Protein AF-A0A1Y1KLX9-F1 (afdb_monomer_lite)

pLDDT: mean 88.13, std 12.29, range [44.97, 98.19]

InterPro domains:
  IPR016039 Thiolase-like [G3DSA:3.40.47.10] (1-57)
  IPR016039 Thiolase-like [SSF53901] (1-53)

Sequence (118 aa):
LISKGHPLGATGIAQCAELVWHLRGWANNRAAPNTKYCLQHNLGLGGAVVVTVYRRADGKAAPELDNATVGKSNGLGYNPAVEAKGFTKDQAAAVRSKTASSDWALSDTQEKVLQAQL

Secondary structure (DSSP, 8-state):
-GGG---TTHHHHHHHHHHHHHHHT--GGGPPTT--EEEEEEEETTTEEEEEEEE-TT-PPPPP--HHHHHHHHSSSS-TTT---PPPHHHHHHTS-SS---HHHHTTHHHHHHHTT-

Radius of gyration: 17.79 Å; chains: 1; bounding box: 35×37×44 Å

Organism: Photinus pyralis (NCBI:txid7054)

Structure (mmCIF, N/CA/C/O backbone):
data_AF-A0A1Y1KLX9-F1
#
_entry.id   AF-A0A1Y1KLX9-F1
#
loop_
_atom_site.group_PDB
_atom_site.id
_atom_site.type_symbol
_atom_site.label_atom_id
_atom_site.label_alt_id
_atom_site.label_comp_id
_atom_site.label_asym_id
_atom_site.label_entity_id
_atom_site.label_seq_id
_atom_site.pdbx_PDB_ins_code
_atom_site.Cartn_x
_atom_site.Cartn_y
_atom_site.Cartn_z
_atom_site.occupancy
_atom_site.B_iso_or_equiv
_atom_site.auth_seq_id
_atom_site.auth_comp_id
_atom_site.auth_asym_id
_atom_site.auth_atom_id
_atom_site.pdbx_PDB_model_num
ATOM 1 N N . LEU A 1 1 ? 8.394 -0.496 11.809 1.00 48.84 1 LEU A N 1
ATOM 2 C CA . LEU A 1 1 ? 9.637 0.030 11.191 1.00 48.84 1 LEU A CA 1
ATOM 3 C C . LEU A 1 1 ? 10.829 -0.904 11.354 1.00 48.84 1 LEU A C 1
ATOM 5 O O . LEU A 1 1 ? 11.452 -1.206 10.351 1.00 48.84 1 LEU A O 1
ATOM 9 N N . ILE A 1 2 ? 11.127 -1.380 12.569 1.00 44.97 2 ILE A N 1
ATOM 10 C CA . ILE A 1 2 ? 12.369 -2.119 12.885 1.00 44.97 2 ILE A CA 1
ATOM 11 C C . ILE A 1 2 ? 12.614 -3.332 11.962 1.00 44.97 2 ILE A C 1
ATOM 13 O O . ILE A 1 2 ? 13.745 -3.581 11.570 1.00 44.97 2 ILE A O 1
ATOM 17 N N . SER A 1 3 ? 11.560 -4.021 11.514 1.00 45.22 3 SER A N 1
ATOM 18 C CA . SER A 1 3 ? 11.676 -5.198 10.637 1.00 45.22 3 SER A CA 1
ATOM 19 C C . SER A 1 3 ? 11.902 -4.900 9.138 1.00 45.22 3 SER A C 1
ATOM 21 O O . SER A 1 3 ? 12.115 -5.846 8.388 1.00 45.22 3 SER A O 1
ATOM 23 N N . LYS A 1 4 ? 11.815 -3.643 8.665 1.00 57.94 4 LYS A N 1
ATOM 24 C CA . LYS A 1 4 ? 11.867 -3.299 7.219 1.00 57.94 4 LYS A CA 1
ATOM 25 C C . LYS A 1 4 ? 13.169 -2.601 6.779 1.00 57.94 4 LYS A C 1
ATOM 27 O O . LYS A 1 4 ? 13.311 -2.280 5.604 1.00 57.94 4 LYS A O 1
ATOM 32 N N . GLY A 1 5 ? 14.105 -2.363 7.702 1.00 55.47 5 GLY A N 1
ATOM 33 C CA . GLY A 1 5 ? 15.306 -1.553 7.457 1.00 55.47 5 GLY A CA 1
ATOM 34 C C . GLY A 1 5 ? 15.035 -0.041 7.468 1.00 55.47 5 GLY A C 1
ATOM 35 O O . GLY A 1 5 ? 13.928 0.397 7.787 1.00 55.47 5 GLY A O 1
ATOM 36 N N . HIS A 1 6 ? 16.058 0.759 7.141 1.00 60.81 6 HIS A N 1
ATOM 37 C CA . HIS A 1 6 ? 15.995 2.231 7.133 1.00 60.81 6 HIS A CA 1
ATOM 38 C C . HIS A 1 6 ? 16.413 2.853 5.778 1.00 60.81 6 HIS A C 1
ATOM 40 O O . HIS A 1 6 ? 17.344 3.658 5.724 1.00 60.81 6 HIS A O 1
ATOM 46 N N . PRO A 1 7 ? 15.758 2.511 4.652 1.00 61.53 7 PRO A N 1
ATOM 47 C CA . PRO A 1 7 ? 15.942 3.259 3.412 1.00 61.53 7 PRO A CA 1
ATOM 48 C C . PRO A 1 7 ? 15.374 4.676 3.596 1.00 61.53 7 PRO A C 1
ATOM 50 O O . PRO A 1 7 ? 14.158 4.855 3.663 1.00 61.53 7 PRO A O 1
ATOM 53 N N . LEU A 1 8 ? 16.253 5.681 3.697 1.00 65.69 8 LEU A N 1
ATOM 54 C CA . LEU A 1 8 ? 15.938 7.056 4.130 1.00 65.69 8 LEU A CA 1
ATOM 55 C C . LEU A 1 8 ? 14.712 7.689 3.439 1.00 65.69 8 LEU A C 1
ATOM 57 O O . LEU A 1 8 ? 13.984 8.438 4.080 1.00 65.69 8 LEU A O 1
ATOM 61 N N . GLY A 1 9 ? 14.439 7.358 2.172 1.00 71.81 9 GLY A N 1
ATOM 62 C CA . GLY A 1 9 ? 13.266 7.862 1.442 1.00 71.81 9 GLY A CA 1
ATOM 63 C C . GLY A 1 9 ? 12.013 6.973 1.487 1.00 71.81 9 GLY A C 1
ATOM 64 O O . GLY A 1 9 ? 10.896 7.482 1.446 1.00 71.81 9 GLY A O 1
ATOM 65 N N . ALA A 1 10 ? 12.151 5.646 1.578 1.00 84.50 10 ALA A N 1
ATOM 66 C CA . ALA A 1 10 ? 11.016 4.730 1.391 1.00 84.50 10 ALA A CA 1
ATOM 67 C C . ALA A 1 10 ? 10.203 4.482 2.676 1.00 84.50 10 ALA A C 1
ATOM 69 O O . ALA A 1 10 ? 9.070 4.000 2.616 1.00 84.50 10 ALA A O 1
ATOM 70 N N . THR A 1 11 ? 10.748 4.843 3.841 1.00 87.56 11 THR A N 1
ATOM 71 C CA . THR A 1 11 ? 10.112 4.624 5.148 1.00 87.56 11 THR A CA 1
ATOM 72 C C . THR A 1 11 ? 8.741 5.294 5.271 1.00 87.56 11 THR A C 1
ATOM 74 O O . THR A 1 11 ? 7.797 4.656 5.738 1.00 87.56 11 THR A O 1
ATOM 77 N N . GLY A 1 12 ? 8.601 6.549 4.831 1.00 90.19 12 GLY A N 1
ATOM 78 C CA . GLY A 1 12 ? 7.326 7.273 4.914 1.00 90.19 12 GLY A CA 1
ATOM 79 C C . GLY A 1 12 ? 6.234 6.633 4.053 1.00 90.19 12 GLY A C 1
ATOM 80 O O . GLY A 1 12 ? 5.100 6.473 4.497 1.00 90.19 12 GLY A O 1
A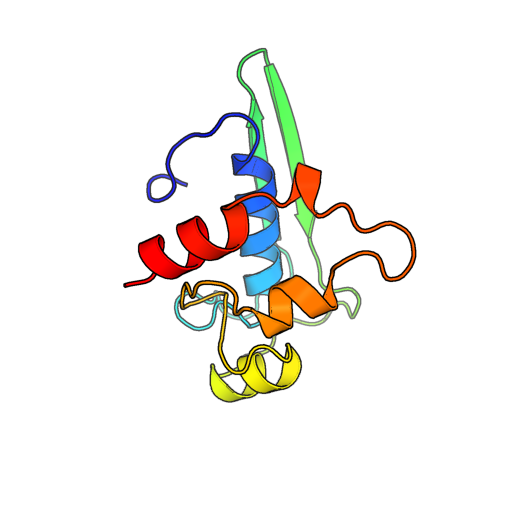TOM 81 N N . ILE A 1 13 ? 6.590 6.166 2.853 1.00 92.50 13 ILE A N 1
ATOM 82 C CA . ILE A 1 13 ? 5.657 5.466 1.957 1.00 92.50 13 ILE A CA 1
ATOM 83 C C . ILE A 1 13 ? 5.254 4.114 2.550 1.00 92.50 13 ILE A C 1
ATOM 85 O O . ILE A 1 13 ? 4.080 3.750 2.503 1.00 92.50 13 ILE A O 1
ATOM 89 N N . ALA A 1 14 ? 6.195 3.389 3.161 1.00 92.00 14 ALA A N 1
ATOM 90 C CA . ALA A 1 14 ? 5.893 2.132 3.836 1.00 92.00 14 ALA A CA 1
ATOM 91 C C . ALA A 1 14 ? 4.914 2.326 5.008 1.00 92.00 14 ALA A C 1
ATOM 93 O O . ALA A 1 14 ? 3.995 1.525 5.166 1.00 92.00 14 ALA A O 1
ATOM 94 N N . GLN A 1 15 ? 5.075 3.392 5.803 1.00 93.75 15 GLN A N 1
ATOM 95 C CA . GLN A 1 15 ? 4.123 3.746 6.863 1.00 93.75 15 GLN A CA 1
ATOM 96 C C . GLN A 1 15 ? 2.747 4.088 6.285 1.00 93.75 15 GLN A C 1
ATOM 98 O O . GLN A 1 15 ? 1.744 3.548 6.746 1.00 93.75 15 GLN A O 1
ATOM 103 N N . CYS A 1 16 ? 2.698 4.933 5.255 1.00 95.88 16 CYS A N 1
ATOM 104 C CA . CYS A 1 16 ? 1.456 5.305 4.584 1.00 95.88 16 CYS A CA 1
ATOM 105 C C . CYS A 1 16 ? 0.701 4.068 4.064 1.00 95.88 16 CYS A C 1
ATOM 107 O O . CYS A 1 16 ? -0.477 3.890 4.373 1.00 95.88 16 CYS A O 1
ATOM 109 N N . ALA A 1 17 ? 1.384 3.168 3.346 1.00 95.88 17 ALA A N 1
ATOM 110 C CA . ALA A 1 17 ? 0.795 1.932 2.830 1.00 95.88 17 ALA A CA 1
ATOM 111 C C . ALA A 1 17 ? 0.233 1.043 3.951 1.00 95.88 17 ALA A C 1
ATOM 113 O O . ALA A 1 17 ? -0.893 0.556 3.849 1.00 95.88 17 ALA A O 1
ATOM 114 N N . GLU A 1 18 ? 0.985 0.887 5.041 1.00 95.31 18 GLU A N 1
ATOM 115 C CA . GLU A 1 18 ? 0.581 0.087 6.197 1.00 95.31 18 GLU A CA 1
ATOM 116 C C . GLU A 1 18 ? -0.695 0.632 6.858 1.00 95.31 18 GLU A C 1
ATOM 118 O O . GLU A 1 18 ? -1.665 -0.101 7.054 1.00 95.31 18 GLU A O 1
ATOM 123 N N . LEU A 1 19 ? -0.744 1.936 7.141 1.00 97.06 19 LEU A N 1
ATOM 124 C CA . LEU A 1 19 ? -1.917 2.568 7.752 1.00 97.06 19 LEU A CA 1
ATOM 125 C C . LEU A 1 19 ? -3.143 2.515 6.830 1.00 97.06 19 LEU A C 1
ATOM 127 O O . LEU A 1 19 ? -4.271 2.320 7.290 1.00 97.06 19 LEU A O 1
ATOM 131 N N . VAL A 1 20 ? -2.936 2.633 5.518 1.00 97.00 20 VAL A N 1
ATOM 132 C CA . VAL A 1 20 ? -4.007 2.453 4.532 1.00 97.00 20 VAL A CA 1
ATOM 133 C C . VAL A 1 20 ? -4.511 1.007 4.526 1.00 97.00 20 VAL A C 1
ATOM 135 O O . VAL A 1 20 ? -5.723 0.803 4.457 1.00 97.00 20 VAL A O 1
ATOM 138 N N . TRP A 1 21 ? -3.645 -0.003 4.653 1.00 97.25 21 TRP A N 1
ATOM 139 C CA . TRP A 1 21 ? -4.088 -1.395 4.795 1.00 97.25 21 TRP A CA 1
ATOM 140 C C . TRP A 1 21 ? -4.902 -1.628 6.064 1.00 97.25 21 TRP A C 1
ATOM 142 O O . TRP A 1 21 ? -5.918 -2.320 5.993 1.00 97.25 21 TRP A O 1
ATOM 152 N N . HIS A 1 22 ? -4.531 -1.010 7.188 1.00 97.38 22 HIS A N 1
ATOM 153 C CA . HIS A 1 22 ? -5.357 -1.021 8.397 1.00 97.38 22 HIS A CA 1
ATOM 154 C C . HIS A 1 22 ? -6.747 -0.424 8.140 1.00 97.38 22 HIS A C 1
ATOM 156 O O . HIS A 1 22 ? -7.751 -1.090 8.375 1.00 97.38 22 HIS A O 1
ATOM 162 N N . LEU A 1 23 ? -6.831 0.788 7.582 1.00 97.88 23 LEU A N 1
ATOM 163 C CA . LEU A 1 23 ? -8.112 1.461 7.315 1.00 97.88 23 LEU A CA 1
ATOM 164 C C . LEU A 1 23 ? -8.977 0.743 6.267 1.00 97.88 23 LEU A C 1
ATOM 166 O O . LEU A 1 23 ? -10.204 0.875 6.264 1.00 97.88 23 LEU A O 1
ATOM 170 N N . ARG A 1 24 ? -8.364 -0.020 5.360 1.00 96.69 24 ARG A N 1
ATOM 171 C CA . ARG A 1 24 ? -9.079 -0.843 4.375 1.00 96.69 24 ARG A CA 1
ATOM 172 C C . ARG A 1 24 ? -9.542 -2.190 4.931 1.00 96.69 24 ARG A C 1
ATOM 174 O O . ARG A 1 24 ? -10.320 -2.846 4.247 1.00 96.69 24 ARG A O 1
ATOM 181 N N . GLY A 1 25 ? -9.088 -2.596 6.119 1.00 96.69 25 GLY A N 1
ATOM 182 C CA . GLY A 1 25 ? -9.346 -3.929 6.673 1.00 96.69 25 GLY A CA 1
ATOM 183 C C . GLY A 1 25 ? -8.436 -5.028 6.117 1.00 96.69 25 GLY A C 1
ATOM 184 O O . GLY A 1 25 ? -8.701 -6.207 6.309 1.00 96.69 25 GLY A O 1
ATOM 185 N N . TRP A 1 26 ? -7.379 -4.665 5.385 1.00 97.50 26 TRP A N 1
ATOM 186 C CA . TRP A 1 26 ? -6.498 -5.620 4.704 1.00 97.50 26 TRP A CA 1
ATOM 187 C C . TRP A 1 26 ? -5.432 -6.192 5.641 1.00 97.50 26 TRP A C 1
ATOM 189 O O . TRP A 1 26 ? -5.019 -7.335 5.472 1.00 97.50 26 TRP A O 1
ATOM 199 N N . ALA A 1 27 ? -5.012 -5.431 6.654 1.00 96.88 27 ALA A N 1
ATOM 200 C CA . ALA A 1 27 ? -4.037 -5.856 7.662 1.00 96.88 27 ALA A CA 1
ATOM 201 C C . ALA A 1 27 ? -4.657 -6.794 8.725 1.00 96.88 27 ALA A C 1
ATOM 203 O O . ALA A 1 27 ? -4.480 -6.591 9.923 1.00 96.88 27 ALA A O 1
ATOM 204 N N . ASN A 1 28 ? -5.425 -7.799 8.297 1.00 94.75 28 ASN A N 1
ATOM 205 C CA . ASN A 1 28 ? -6.290 -8.608 9.163 1.00 94.75 28 ASN A CA 1
ATOM 206 C C . ASN A 1 28 ? -5.550 -9.396 10.259 1.00 94.75 28 ASN A C 1
ATOM 208 O O . ASN A 1 28 ? -6.078 -9.547 11.353 1.00 94.75 28 ASN A O 1
ATOM 212 N N . ASN A 1 29 ? -4.304 -9.811 10.026 1.00 95.38 29 ASN A N 1
ATOM 213 C CA . ASN A 1 29 ? -3.481 -10.519 11.012 1.00 95.38 29 ASN A CA 1
ATOM 214 C C . ASN A 1 29 ? -2.894 -9.619 12.115 1.00 95.38 29 ASN A C 1
ATOM 216 O O . ASN A 1 29 ? -2.236 -10.112 13.027 1.00 95.38 29 ASN A O 1
ATOM 220 N N . ARG A 1 30 ? -3.083 -8.303 12.015 1.00 95.19 30 ARG A N 1
ATOM 221 C CA . ARG A 1 30 ? -2.568 -7.307 12.964 1.00 95.19 30 ARG A CA 1
ATOM 222 C C . ARG A 1 30 ? -3.531 -6.141 13.162 1.00 95.19 30 ARG A C 1
ATOM 224 O O . ARG A 1 30 ? -3.121 -5.070 13.596 1.00 95.19 30 ARG A O 1
ATOM 231 N N . ALA A 1 31 ? -4.801 -6.328 12.805 1.00 91.88 31 ALA A N 1
ATOM 232 C CA . ALA A 1 31 ? -5.810 -5.284 12.848 1.00 91.88 31 ALA A CA 1
ATOM 233 C C . ALA A 1 31 ? -6.026 -4.786 14.284 1.00 91.88 31 ALA A C 1
ATOM 235 O O . ALA A 1 31 ? -6.014 -5.563 15.236 1.00 91.88 31 ALA A O 1
ATOM 236 N N . ALA A 1 32 ? -6.259 -3.482 14.429 1.00 92.31 32 ALA A N 1
ATOM 237 C CA . ALA A 1 32 ? -6.691 -2.894 15.689 1.00 92.31 32 ALA A CA 1
ATOM 238 C C . ALA A 1 32 ? -8.227 -2.737 15.673 1.00 92.31 32 ALA A C 1
ATOM 240 O O . ALA A 1 32 ? -8.763 -2.191 14.695 1.00 92.31 32 ALA A O 1
ATOM 241 N N . PRO A 1 33 ? -8.950 -3.186 16.717 1.00 92.31 33 PRO A N 1
ATOM 242 C CA . PRO A 1 33 ? -10.408 -3.102 16.760 1.00 92.31 33 PRO A CA 1
ATOM 243 C C . PRO A 1 33 ? -10.917 -1.669 16.588 1.00 92.31 33 PRO A C 1
ATOM 245 O O . PRO A 1 33 ? -10.337 -0.727 17.126 1.00 92.31 33 PRO A O 1
ATOM 248 N N . ASN A 1 34 ? -12.029 -1.501 15.867 1.00 93.81 34 ASN A N 1
ATOM 249 C CA . ASN A 1 34 ? -12.721 -0.215 15.704 1.00 93.81 34 ASN A CA 1
ATOM 250 C C . ASN A 1 34 ? -11.848 0.937 15.156 1.00 93.81 34 ASN A C 1
ATOM 252 O O . ASN A 1 34 ? -12.124 2.111 15.416 1.00 93.81 34 ASN A O 1
ATOM 256 N N . THR A 1 35 ? -10.808 0.627 14.373 1.00 96.56 35 THR A N 1
ATOM 257 C CA . THR A 1 35 ? -9.906 1.639 13.799 1.00 96.56 35 THR A CA 1
ATOM 258 C C . THR A 1 35 ? -10.669 2.596 12.878 1.00 96.56 35 THR A C 1
ATOM 260 O O . THR A 1 35 ? -11.166 2.191 11.832 1.00 96.56 35 THR A O 1
ATOM 263 N N . LYS A 1 36 ? -10.744 3.883 13.237 1.00 97.44 36 LYS A N 1
ATOM 264 C CA . LYS A 1 36 ? -11.323 4.954 12.392 1.00 97.44 36 LYS A CA 1
ATOM 265 C C . LYS A 1 36 ? -10.280 5.928 11.851 1.00 97.44 36 LYS A C 1
ATOM 267 O O . LYS A 1 36 ? -10.454 6.489 10.770 1.00 97.44 36 LYS A O 1
ATOM 272 N N . TYR A 1 37 ? -9.209 6.112 12.613 1.00 97.88 37 TYR A N 1
ATOM 273 C CA . TYR A 1 37 ? -8.146 7.061 12.334 1.00 97.88 37 TYR A CA 1
ATOM 274 C C . TYR A 1 37 ? -6.796 6.384 12.519 1.00 97.88 37 TYR A C 1
ATOM 276 O O . TYR A 1 37 ? -6.630 5.556 13.414 1.00 97.88 37 TYR A O 1
ATOM 284 N N . CYS A 1 38 ? -5.832 6.770 11.695 1.00 97.69 38 CYS A N 1
ATOM 285 C CA . CYS A 1 38 ? -4.446 6.347 11.821 1.00 97.69 38 CYS A CA 1
ATOM 286 C C . CYS A 1 38 ? -3.536 7.570 11.814 1.00 97.69 38 CYS A C 1
ATOM 288 O O . CYS A 1 38 ? -3.791 8.512 11.068 1.00 97.69 38 CYS A O 1
ATOM 290 N N . LEU A 1 39 ? -2.465 7.541 12.604 1.00 97.81 39 LEU A N 1
ATOM 291 C CA . LEU A 1 39 ? -1.473 8.609 12.657 1.00 97.81 39 LEU A CA 1
ATOM 292 C C . LEU A 1 39 ? -0.119 8.072 12.202 1.00 97.81 39 LEU A C 1
ATOM 294 O O . LEU A 1 39 ? 0.404 7.110 12.762 1.00 97.81 39 LEU A O 1
ATOM 298 N N . GLN A 1 40 ? 0.452 8.718 11.192 1.00 96.62 40 GLN A N 1
ATOM 299 C CA . GLN A 1 40 ? 1.844 8.556 10.807 1.00 96.62 40 GLN A CA 1
ATOM 300 C C . GLN A 1 40 ? 2.671 9.653 11.463 1.00 96.62 40 GLN A C 1
ATOM 302 O O . GLN A 1 40 ? 2.316 10.827 11.392 1.00 96.62 40 GLN A O 1
ATOM 307 N N . HIS A 1 41 ? 3.815 9.261 12.014 1.00 94.94 41 HIS A N 1
ATOM 308 C CA . HIS A 1 41 ? 4.891 10.160 12.399 1.00 94.94 41 HIS A CA 1
ATOM 309 C C . HIS A 1 41 ? 6.159 9.700 11.674 1.00 94.94 41 HIS A C 1
ATOM 311 O O . HIS A 1 41 ? 6.638 8.582 11.890 1.00 94.94 41 HIS A O 1
ATOM 317 N N . ASN A 1 42 ? 6.642 10.530 10.752 1.00 91.31 42 ASN A N 1
ATOM 318 C CA . ASN A 1 42 ? 7.811 10.251 9.932 1.00 91.31 42 ASN A CA 1
ATOM 319 C C . ASN A 1 42 ? 8.850 11.358 10.129 1.00 91.31 42 ASN A C 1
ATOM 321 O O . ASN A 1 42 ? 8.562 12.527 9.884 1.00 91.31 42 ASN A O 1
ATOM 325 N N . LEU A 1 43 ? 10.041 10.979 10.588 1.00 88.75 43 LEU A N 1
ATOM 326 C CA . LEU A 1 43 ? 11.149 11.889 10.862 1.00 88.75 43 LEU A CA 1
ATOM 327 C C . LEU A 1 43 ? 12.283 11.623 9.869 1.00 88.75 43 LEU A C 1
ATOM 329 O O . LEU A 1 43 ? 12.737 10.486 9.743 1.00 88.75 43 LEU A O 1
ATOM 333 N N . GLY A 1 44 ? 12.753 12.676 9.207 1.00 85.94 44 GLY A N 1
ATOM 334 C CA . GLY A 1 44 ? 13.960 12.677 8.392 1.00 85.94 44 GLY A CA 1
ATOM 335 C C . GLY A 1 44 ? 15.151 13.267 9.148 1.00 85.94 44 GLY A C 1
ATOM 336 O O . GLY A 1 44 ? 15.025 14.257 9.876 1.00 85.94 44 GLY A O 1
ATOM 337 N N . LEU A 1 45 ? 16.332 12.679 8.949 1.00 81.19 45 LEU A N 1
ATOM 338 C CA . LEU A 1 45 ? 17.590 13.275 9.403 1.00 81.19 45 LEU A CA 1
ATOM 339 C C . LEU A 1 45 ? 17.778 14.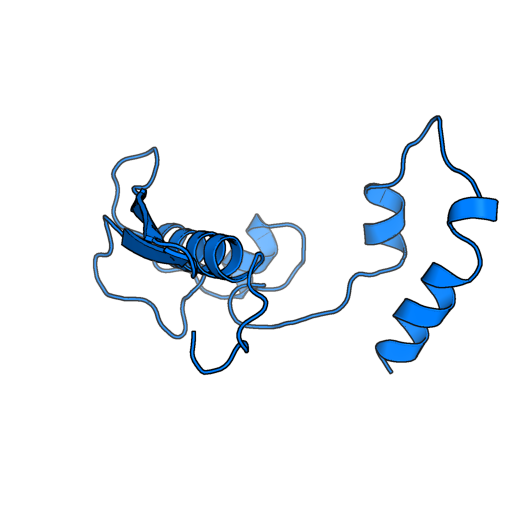640 8.718 1.00 81.19 45 LEU A C 1
ATOM 341 O O . LEU A 1 45 ? 17.513 14.774 7.527 1.00 81.19 45 LEU A O 1
ATOM 345 N N . GLY A 1 46 ? 18.199 15.655 9.475 1.00 83.56 46 GLY A N 1
ATOM 346 C CA . GLY A 1 46 ? 18.229 17.051 9.012 1.00 83.56 46 GLY A CA 1
ATOM 347 C C . GLY A 1 46 ? 17.060 17.911 9.509 1.00 83.56 46 GLY A C 1
ATOM 348 O O . GLY A 1 46 ? 17.000 19.090 9.179 1.00 83.56 46 GLY A O 1
ATOM 349 N N . GLY A 1 47 ? 16.168 17.352 10.339 1.00 85.94 47 GLY A N 1
ATOM 350 C CA . GLY A 1 47 ? 15.189 18.122 11.121 1.00 85.94 47 GLY A CA 1
ATOM 351 C C . GLY A 1 47 ? 13.809 18.280 10.481 1.00 85.94 47 GLY A C 1
ATOM 352 O O . GLY A 1 47 ? 12.995 19.050 10.983 1.00 85.94 47 GLY A O 1
ATOM 353 N N . ALA A 1 48 ? 13.517 17.553 9.401 1.00 90.12 48 ALA A N 1
ATOM 354 C CA . ALA A 1 48 ? 12.193 17.550 8.789 1.00 90.12 48 ALA A CA 1
ATOM 355 C C . ALA A 1 48 ? 11.312 16.456 9.407 1.00 90.12 48 ALA A C 1
ATOM 357 O O . ALA A 1 48 ? 11.684 15.282 9.423 1.00 90.12 48 ALA A O 1
ATOM 358 N N . VAL A 1 49 ? 10.124 16.832 9.878 1.00 93.56 49 VAL A N 1
ATOM 359 C CA . VAL A 1 49 ? 9.123 15.900 10.405 1.00 93.56 49 VAL A CA 1
ATOM 360 C C . VAL A 1 49 ? 7.804 16.073 9.668 1.00 93.56 49 VAL A C 1
ATOM 362 O O . VAL A 1 49 ? 7.339 17.191 9.451 1.00 93.56 49 VAL A O 1
ATOM 365 N N . VAL A 1 50 ? 7.188 14.955 9.295 1.00 94.19 50 VAL A N 1
ATOM 366 C CA . VAL A 1 50 ? 5.855 14.919 8.699 1.00 94.19 50 VAL A CA 1
ATOM 367 C C . VAL A 1 50 ? 4.945 14.077 9.581 1.00 94.19 50 VAL A C 1
ATOM 369 O O . VAL A 1 50 ? 5.200 12.893 9.826 1.00 94.19 50 VAL A O 1
ATOM 372 N N . VAL A 1 51 ? 3.862 14.698 10.044 1.00 97.31 51 VAL A N 1
ATOM 373 C CA . VAL A 1 51 ? 2.768 14.026 10.745 1.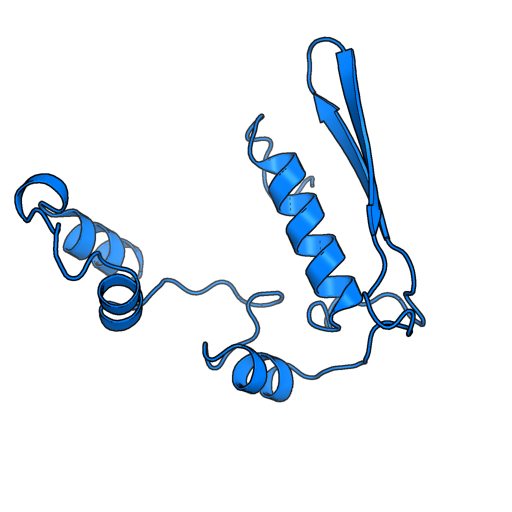00 97.31 51 VAL A CA 1
ATOM 374 C C . VAL A 1 51 ? 1.553 14.017 9.832 1.00 97.31 51 VAL A C 1
ATOM 376 O O . VAL A 1 51 ? 1.192 15.040 9.252 1.00 97.31 51 VAL A O 1
ATOM 379 N N . THR A 1 52 ? 0.914 12.861 9.684 1.00 98.06 52 THR A N 1
ATOM 380 C CA . THR A 1 52 ? -0.262 12.717 8.819 1.00 98.06 52 THR A CA 1
ATOM 381 C C . THR A 1 52 ? -1.329 11.901 9.525 1.00 98.06 52 THR A C 1
ATOM 383 O O . THR A 1 52 ? -1.043 10.827 10.052 1.00 98.06 52 THR A O 1
ATOM 386 N N . VAL A 1 53 ? -2.563 12.406 9.528 1.00 98.06 53 VAL A N 1
ATOM 387 C CA . VAL A 1 53 ? -3.732 11.691 10.044 1.00 98.06 53 VAL A CA 1
ATOM 388 C C . VAL A 1 53 ? -4.567 11.205 8.870 1.00 98.06 53 VAL A C 1
ATOM 390 O O . VAL A 1 53 ? -4.977 11.988 8.015 1.00 98.06 53 VAL A O 1
ATOM 393 N N . TYR A 1 54 ? -4.832 9.906 8.844 1.00 98.19 54 TYR A N 1
ATOM 394 C CA . TYR A 1 54 ? -5.622 9.247 7.815 1.00 98.19 54 TYR A CA 1
ATOM 395 C C . TYR A 1 54 ? -6.987 8.867 8.368 1.00 98.19 54 TYR A C 1
ATOM 397 O O . TYR A 1 54 ? -7.112 8.433 9.513 1.00 98.19 54 TYR A O 1
ATOM 405 N N . ARG A 1 55 ? -8.004 8.973 7.515 1.00 98.00 55 ARG A N 1
ATOM 406 C CA . ARG A 1 55 ? -9.336 8.406 7.732 1.00 98.00 55 ARG A CA 1
ATOM 407 C C . ARG A 1 55 ? -9.839 7.802 6.434 1.00 98.00 55 ARG A C 1
ATOM 409 O O . ARG A 1 55 ? -9.426 8.220 5.351 1.00 98.00 55 ARG A O 1
ATOM 416 N N . ARG A 1 56 ? -10.774 6.862 6.531 1.00 97.19 56 ARG A N 1
ATOM 417 C CA . ARG A 1 56 ? -11.510 6.403 5.352 1.00 97.19 56 ARG A CA 1
ATOM 418 C C . ARG A 1 56 ? -12.352 7.546 4.783 1.00 97.19 56 ARG A C 1
ATOM 420 O O . ARG A 1 56 ? -12.902 8.348 5.537 1.00 97.19 56 ARG A O 1
ATOM 427 N N . ALA A 1 57 ? -12.489 7.588 3.459 1.00 97.00 57 ALA A N 1
ATOM 428 C CA . ALA A 1 57 ? -13.302 8.598 2.779 1.00 97.00 57 ALA A CA 1
ATOM 429 C C . ALA A 1 57 ? -14.783 8.550 3.200 1.00 97.00 57 ALA A C 1
ATOM 431 O O . ALA A 1 57 ? -15.436 9.584 3.260 1.00 97.00 57 ALA A O 1
ATOM 432 N N . ASP A 1 58 ? -15.290 7.363 3.549 1.00 97.00 58 ASP A N 1
ATOM 433 C CA . ASP A 1 58 ? -16.661 7.152 4.024 1.00 97.00 58 ASP A CA 1
ATOM 434 C C . ASP A 1 58 ? -16.863 7.446 5.524 1.00 97.00 58 ASP A C 1
ATOM 436 O O . ASP A 1 58 ? -17.979 7.319 6.024 1.00 97.00 58 ASP A O 1
ATOM 440 N N . GLY A 1 59 ? -15.802 7.799 6.261 1.00 96.00 59 GLY A N 1
ATOM 441 C CA . GLY A 1 59 ? -15.848 8.079 7.700 1.00 96.00 59 GLY A CA 1
ATOM 442 C C . GLY A 1 59 ? -16.180 6.877 8.597 1.00 96.00 59 GLY A C 1
ATOM 443 O O . GLY A 1 59 ? -16.333 7.047 9.809 1.00 96.00 59 GLY A O 1
ATOM 444 N N . LYS A 1 60 ? -16.302 5.667 8.038 1.00 97.06 60 LYS A N 1
ATOM 445 C CA . LYS A 1 60 ? -16.631 4.454 8.798 1.00 97.06 60 LYS A CA 1
ATOM 446 C C . LYS A 1 60 ? -15.397 3.900 9.513 1.00 97.06 60 LYS A C 1
ATOM 448 O O . LYS A 1 60 ? -14.270 4.325 9.269 1.00 97.06 60 LYS A O 1
ATOM 453 N N . ALA A 1 61 ? -15.615 2.953 10.423 1.00 97.44 61 ALA A N 1
ATOM 454 C CA . ALA A 1 61 ? -14.523 2.143 10.955 1.00 97.44 61 ALA A CA 1
ATOM 455 C C . ALA A 1 61 ? -13.982 1.196 9.872 1.00 97.44 61 ALA A C 1
ATOM 457 O O . ALA A 1 61 ? -14.681 0.877 8.905 1.00 97.44 61 ALA A O 1
ATOM 458 N N . ALA A 1 62 ? -12.733 0.765 10.033 1.00 97.25 62 ALA A N 1
ATOM 459 C CA . ALA A 1 62 ? -12.129 -0.265 9.207 1.00 97.25 62 ALA A CA 1
ATOM 460 C C . ALA A 1 62 ? -12.992 -1.541 9.252 1.00 97.25 62 ALA A C 1
ATOM 462 O O . ALA A 1 62 ? -13.348 -1.981 10.346 1.00 97.25 62 ALA A O 1
ATOM 463 N N . PRO A 1 63 ? -13.356 -2.116 8.093 1.00 96.56 63 PRO A N 1
ATOM 464 C CA . PRO A 1 63 ? -14.072 -3.381 8.051 1.00 96.56 63 PRO A CA 1
ATOM 465 C C . PRO A 1 63 ? -13.144 -4.533 8.448 1.00 96.56 63 PRO A C 1
ATOM 467 O O . PRO A 1 63 ? -11.929 -4.450 8.274 1.00 96.56 63 PRO A O 1
ATOM 470 N N . GLU A 1 64 ? -13.725 -5.633 8.908 1.00 95.38 64 GLU A N 1
ATOM 471 C CA . GLU A 1 64 ? -13.012 -6.895 9.092 1.00 95.38 64 GLU A CA 1
ATOM 472 C C . GLU A 1 64 ? -13.135 -7.715 7.805 1.00 95.38 64 GLU A C 1
ATOM 474 O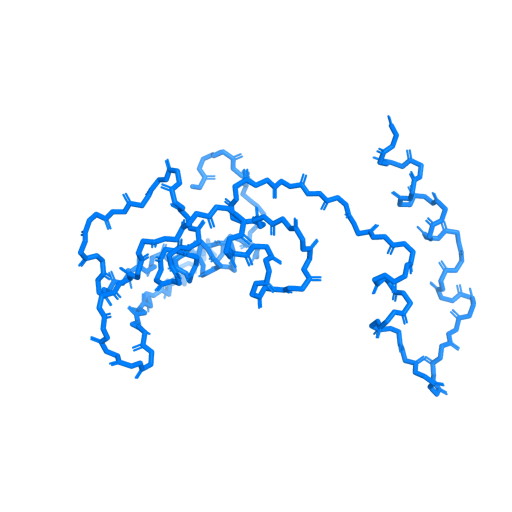 O . GLU A 1 64 ? -14.243 -8.044 7.381 1.00 95.38 64 GLU A O 1
ATOM 479 N N . LEU A 1 65 ? -12.007 -7.988 7.144 1.00 96.44 65 LEU A N 1
ATOM 480 C CA . LEU A 1 65 ? -11.967 -8.716 5.875 1.00 96.44 65 LEU A CA 1
ATOM 481 C C . LEU A 1 65 ? -11.000 -9.899 5.963 1.00 96.44 65 LEU A C 1
ATOM 483 O O . LEU A 1 65 ? -9.881 -9.777 6.466 1.00 96.44 65 LEU A O 1
ATOM 487 N N . ASP A 1 66 ? -11.404 -11.036 5.407 1.00 97.06 66 ASP A N 1
ATOM 488 C CA . ASP A 1 66 ? -10.525 -12.189 5.233 1.00 97.06 66 ASP A CA 1
ATOM 489 C C . ASP A 1 66 ? -9.620 -12.042 3.991 1.00 97.06 66 ASP A C 1
ATOM 491 O O . ASP A 1 66 ? -9.798 -11.168 3.135 1.00 97.06 66 ASP A O 1
ATOM 495 N N . ASN A 1 67 ? -8.608 -12.909 3.882 1.00 97.44 67 ASN A N 1
ATOM 496 C CA . ASN A 1 67 ? -7.644 -12.854 2.779 1.00 97.44 67 ASN A CA 1
ATOM 497 C C . ASN A 1 67 ? -8.290 -13.091 1.408 1.00 97.44 67 ASN A C 1
ATOM 499 O O . ASN A 1 67 ? -7.875 -12.474 0.425 1.00 97.44 67 ASN A O 1
ATOM 503 N N . ALA A 1 68 ? -9.306 -13.955 1.344 1.00 96.56 68 ALA A N 1
ATOM 504 C CA . ALA A 1 68 ? -10.004 -14.282 0.106 1.00 96.56 68 ALA A CA 1
ATOM 505 C C . ALA A 1 68 ? -10.783 -13.072 -0.434 1.00 96.56 68 ALA A C 1
ATOM 507 O O . ALA A 1 68 ? -10.676 -12.736 -1.616 1.00 96.56 68 ALA A O 1
ATOM 508 N N . THR A 1 69 ? -11.502 -12.359 0.437 1.00 97.31 69 THR A N 1
ATOM 509 C CA . THR A 1 69 ? -12.242 -11.142 0.086 1.00 97.31 69 THR A CA 1
ATOM 510 C C . THR A 1 69 ? -11.294 -10.041 -0.371 1.00 97.31 69 THR A C 1
ATOM 512 O O . THR A 1 69 ? -11.535 -9.403 -1.401 1.00 97.31 69 THR A O 1
ATOM 515 N N . VAL A 1 70 ? -10.175 -9.851 0.338 1.00 97.25 70 VAL A N 1
ATOM 516 C CA . VAL A 1 70 ? -9.144 -8.883 -0.061 1.00 97.25 70 VAL A CA 1
ATOM 517 C C . VAL A 1 70 ? -8.586 -9.224 -1.445 1.00 97.25 70 VAL A C 1
ATOM 519 O O . VAL A 1 70 ? -8.618 -8.361 -2.325 1.00 97.25 70 VAL A O 1
ATOM 522 N N . GLY A 1 71 ? -8.156 -10.470 -1.666 1.00 95.88 71 GLY A N 1
ATOM 523 C CA . GLY A 1 71 ? -7.590 -10.928 -2.939 1.00 95.88 71 GLY A CA 1
ATOM 524 C C . GLY A 1 71 ? -8.551 -10.813 -4.123 1.00 95.88 71 GLY A C 1
ATOM 525 O O . GLY A 1 71 ? -8.137 -10.455 -5.225 1.00 95.88 71 GLY A O 1
ATOM 526 N N . LYS A 1 72 ? -9.850 -11.036 -3.898 1.00 95.81 72 LYS A N 1
ATOM 527 C CA . LYS A 1 72 ? -10.881 -10.808 -4.917 1.00 95.81 72 LYS A CA 1
ATOM 528 C C . LYS A 1 72 ? -11.053 -9.319 -5.231 1.00 95.81 72 LYS A C 1
ATOM 530 O O . LYS A 1 72 ? -11.172 -8.950 -6.393 1.00 95.81 72 LYS A O 1
ATOM 535 N N . SER A 1 73 ? -11.054 -8.462 -4.207 1.00 93.69 73 SER A N 1
ATOM 536 C CA . SER A 1 73 ? -11.291 -7.017 -4.362 1.00 93.69 73 SER A CA 1
ATOM 537 C C . SER A 1 73 ? -10.147 -6.264 -5.047 1.00 93.69 73 SER A C 1
ATOM 539 O O . SER A 1 73 ? -10.373 -5.210 -5.637 1.00 93.69 73 SER A O 1
ATOM 541 N N . ASN A 1 74 ? -8.918 -6.777 -4.944 1.00 91.56 74 ASN A N 1
ATOM 542 C CA . ASN A 1 74 ? -7.717 -6.108 -5.441 1.00 91.56 74 ASN A CA 1
ATOM 543 C C . ASN A 1 74 ? -7.245 -6.615 -6.815 1.00 91.56 74 ASN A C 1
ATOM 545 O O . ASN A 1 74 ? -6.347 -6.011 -7.394 1.00 91.56 74 ASN A O 1
ATOM 549 N N . GLY A 1 75 ? -7.833 -7.701 -7.333 1.00 88.94 75 GLY A N 1
ATOM 550 C CA . GLY A 1 75 ? -7.478 -8.284 -8.632 1.00 88.94 75 GLY A CA 1
ATOM 551 C C . GLY A 1 75 ? -6.142 -9.038 -8.669 1.00 88.94 75 GLY A C 1
ATOM 552 O O . GLY A 1 75 ? -5.739 -9.494 -9.733 1.00 88.94 75 GLY A O 1
ATOM 553 N N . LEU A 1 76 ? -5.455 -9.191 -7.533 1.00 89.69 76 LEU A N 1
ATOM 554 C CA . LEU A 1 76 ? -4.198 -9.936 -7.409 1.00 89.69 76 LEU A CA 1
ATOM 555 C C . LEU A 1 76 ? -4.422 -11.401 -7.020 1.00 89.69 76 LEU A C 1
ATOM 557 O O . LEU A 1 76 ? -3.519 -12.217 -7.175 1.00 89.69 76 LEU A O 1
ATOM 561 N N . GLY A 1 77 ? -5.596 -11.741 -6.475 1.00 92.75 77 GLY A N 1
ATOM 562 C CA . GLY A 1 77 ? -5.905 -13.098 -6.013 1.00 92.75 77 GLY A CA 1
ATOM 563 C C . GLY A 1 77 ? -5.249 -13.483 -4.679 1.00 92.75 77 GLY A C 1
ATOM 564 O O . GLY A 1 77 ? -5.365 -14.626 -4.251 1.00 92.75 77 GLY A O 1
ATOM 565 N N . TYR A 1 78 ? -4.580 -12.547 -4.000 1.00 94.88 78 TYR A N 1
ATOM 566 C CA . TYR A 1 78 ? -4.022 -12.728 -2.655 1.00 94.88 78 TYR A CA 1
ATOM 567 C C . TYR A 1 78 ? -4.074 -11.417 -1.860 1.00 94.88 78 TYR A C 1
ATOM 569 O O . TYR A 1 78 ? -4.352 -10.351 -2.416 1.00 94.88 78 TYR A O 1
ATOM 577 N N . ASN A 1 79 ? -3.813 -11.481 -0.553 1.00 97.06 79 ASN A N 1
ATOM 578 C CA . ASN A 1 79 ? -3.761 -10.299 0.302 1.00 97.06 79 ASN A CA 1
ATOM 579 C C . ASN A 1 79 ? -2.323 -9.742 0.403 1.00 97.06 79 ASN A C 1
ATOM 581 O O . ASN A 1 79 ? -1.504 -10.301 1.134 1.00 97.06 79 ASN A O 1
ATOM 585 N N . PRO A 1 80 ? -2.002 -8.612 -0.259 1.00 95.19 80 PRO A N 1
ATOM 586 C CA . PRO A 1 80 ? -0.656 -8.041 -0.234 1.00 95.19 80 PRO A CA 1
ATOM 587 C C . PRO A 1 80 ? -0.271 -7.431 1.120 1.00 95.19 80 PRO A C 1
ATOM 589 O O . PRO A 1 80 ? 0.895 -7.116 1.337 1.00 95.19 80 PRO A O 1
ATOM 592 N N . ALA A 1 81 ? -1.228 -7.248 2.035 1.00 95.62 81 ALA A N 1
ATOM 593 C CA . ALA A 1 81 ? -0.928 -6.765 3.375 1.00 95.62 81 ALA A CA 1
ATOM 594 C C . ALA A 1 81 ? -0.339 -7.864 4.272 1.00 95.62 81 ALA A C 1
ATOM 596 O O . ALA A 1 81 ? 0.281 -7.532 5.280 1.00 95.62 81 ALA A O 1
ATOM 597 N N . VAL A 1 82 ? -0.524 -9.150 3.951 1.00 95.81 82 VAL A N 1
ATOM 598 C CA . VAL A 1 82 ? -0.070 -10.276 4.797 1.00 95.81 82 VAL A CA 1
ATOM 599 C C . VAL A 1 82 ? 0.931 -11.197 4.110 1.00 95.81 82 VAL A C 1
ATOM 601 O O . VAL A 1 82 ? 1.713 -11.848 4.795 1.00 95.81 82 VAL A O 1
ATOM 604 N N . GLU A 1 83 ? 0.959 -11.209 2.779 1.00 94.25 83 GLU A N 1
ATOM 605 C CA . GLU A 1 83 ? 1.874 -12.019 1.979 1.00 94.25 83 GLU A CA 1
ATOM 606 C C . GLU A 1 83 ? 2.629 -11.140 0.980 1.00 94.25 83 GLU A C 1
ATOM 608 O O . GLU A 1 83 ? 2.055 -10.245 0.356 1.00 94.25 83 GLU A O 1
ATOM 613 N N . ALA A 1 84 ? 3.916 -11.425 0.788 1.00 90.12 84 ALA A N 1
ATOM 614 C CA . ALA A 1 84 ? 4.711 -10.849 -0.288 1.00 90.12 84 ALA A CA 1
ATOM 615 C C . ALA A 1 84 ? 4.810 -11.861 -1.434 1.00 90.12 84 ALA A C 1
ATOM 617 O O . ALA A 1 84 ? 5.208 -13.004 -1.221 1.00 90.12 84 ALA A O 1
ATOM 618 N N . LYS A 1 85 ? 4.458 -11.434 -2.648 1.00 89.06 85 LYS A N 1
ATOM 619 C CA . LYS A 1 85 ? 4.648 -12.204 -3.881 1.00 89.06 85 LYS A CA 1
ATOM 620 C C . LYS A 1 85 ? 5.325 -11.322 -4.918 1.00 89.06 85 LYS A C 1
ATOM 622 O O . LYS A 1 85 ? 5.137 -10.104 -4.915 1.00 89.06 85 LYS A O 1
ATOM 627 N N . GLY A 1 86 ? 6.119 -11.944 -5.780 1.00 84.12 86 GLY A N 1
ATOM 628 C CA . GLY A 1 86 ? 6.638 -11.298 -6.977 1.00 84.12 86 GLY A CA 1
ATOM 629 C C . GLY A 1 86 ? 5.525 -10.974 -7.975 1.00 84.12 86 GLY A C 1
ATOM 630 O O . GLY A 1 86 ? 4.415 -11.499 -7.875 1.00 84.12 86 GLY A O 1
ATOM 631 N N . PHE A 1 87 ? 5.820 -10.103 -8.940 1.00 83.81 87 PHE A N 1
ATOM 632 C CA . PHE A 1 87 ? 4.902 -9.828 -10.044 1.00 83.81 87 PHE A CA 1
ATOM 633 C C . PHE A 1 87 ? 5.074 -10.847 -11.175 1.00 83.81 87 PHE A C 1
ATOM 635 O O . PHE A 1 87 ? 6.178 -11.335 -11.421 1.00 83.81 87 PHE A O 1
ATOM 642 N N . THR A 1 88 ? 3.989 -11.136 -11.893 1.00 84.62 88 THR A N 1
ATOM 643 C CA . THR A 1 88 ? 4.004 -12.029 -13.061 1.00 84.62 88 THR A CA 1
ATOM 644 C C . THR A 1 88 ? 4.399 -11.289 -14.343 1.00 84.62 88 THR A C 1
ATOM 646 O O . THR A 1 88 ? 4.315 -10.059 -14.425 1.00 84.62 88 THR A O 1
ATOM 649 N N . LYS A 1 89 ? 4.778 -12.039 -15.392 1.00 82.94 89 LYS A N 1
ATOM 650 C CA . LYS A 1 89 ? 5.010 -11.475 -16.737 1.00 82.94 89 LYS A CA 1
ATOM 651 C C . LYS A 1 89 ? 3.803 -10.675 -17.234 1.00 82.94 89 LYS A C 1
ATOM 653 O O . LYS A 1 89 ? 3.973 -9.576 -17.756 1.00 82.94 89 LYS A O 1
ATOM 658 N N . ASP A 1 90 ? 2.601 -11.203 -17.022 1.00 86.12 90 ASP A N 1
ATOM 659 C CA . ASP A 1 90 ? 1.360 -10.579 -17.482 1.00 86.12 90 ASP A CA 1
ATOM 660 C C . ASP A 1 90 ? 1.065 -9.280 -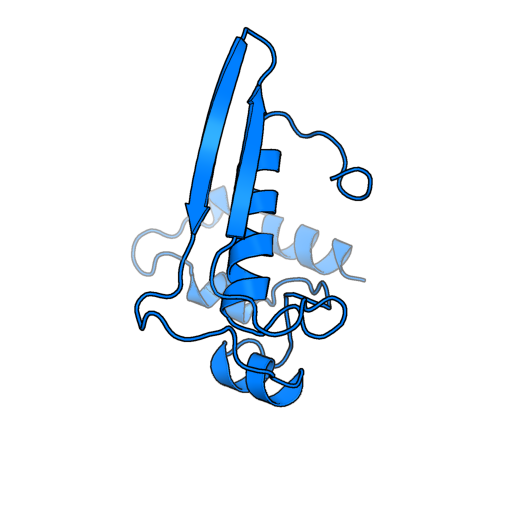16.728 1.00 86.12 90 ASP A C 1
ATOM 662 O O . ASP A 1 90 ? 0.676 -8.286 -17.338 1.00 86.12 90 ASP A O 1
ATOM 666 N N . GLN A 1 91 ? 1.319 -9.245 -15.415 1.00 86.56 91 GLN A N 1
ATOM 667 C CA . GLN A 1 91 ? 1.182 -8.026 -14.611 1.00 86.56 91 GLN A CA 1
ATOM 668 C C . GLN A 1 91 ? 2.163 -6.938 -15.062 1.00 86.56 91 GLN A C 1
ATOM 670 O O . GLN A 1 91 ? 1.769 -5.780 -15.196 1.00 86.56 91 GLN A O 1
ATOM 675 N N . ALA A 1 92 ? 3.417 -7.302 -15.346 1.00 85.69 92 ALA A N 1
ATOM 676 C CA . ALA A 1 92 ? 4.406 -6.366 -15.879 1.00 85.69 92 ALA A CA 1
ATOM 677 C C . ALA A 1 92 ? 4.010 -5.845 -17.272 1.00 85.69 92 ALA A C 1
ATOM 679 O O . ALA A 1 92 ? 4.120 -4.651 -17.549 1.00 85.69 92 ALA A O 1
ATOM 680 N N . ALA A 1 93 ? 3.502 -6.721 -18.142 1.00 85.81 93 ALA A N 1
ATOM 681 C CA . ALA A 1 93 ? 3.024 -6.336 -19.465 1.00 85.81 93 ALA A CA 1
ATOM 682 C C . ALA A 1 93 ? 1.795 -5.412 -19.396 1.00 85.81 93 ALA A C 1
ATOM 684 O O . ALA A 1 93 ? 1.696 -4.473 -20.185 1.00 85.81 93 ALA A O 1
ATOM 685 N N . ALA A 1 94 ? 0.888 -5.633 -18.439 1.00 88.69 94 ALA A N 1
ATOM 686 C CA . ALA A 1 94 ? -0.344 -4.859 -18.282 1.00 88.69 94 ALA A CA 1
ATOM 687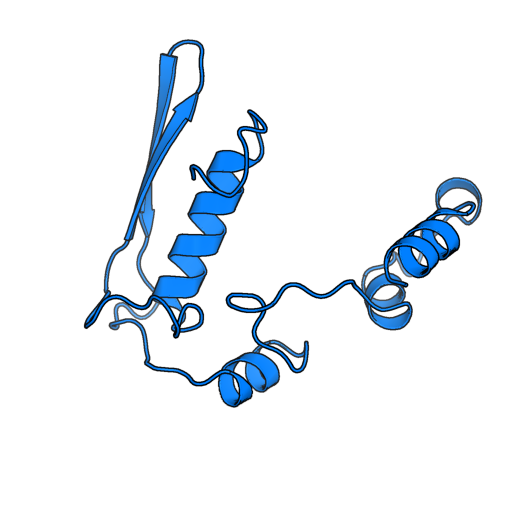 C C . ALA A 1 94 ? -0.110 -3.384 -17.909 1.00 88.69 94 ALA A C 1
ATOM 689 O O . ALA A 1 94 ? -0.937 -2.534 -18.239 1.00 88.69 94 ALA A O 1
ATOM 690 N N . VAL A 1 95 ? 1.009 -3.073 -17.246 1.00 88.44 95 VAL A N 1
ATOM 691 C CA . VAL A 1 95 ? 1.381 -1.700 -16.852 1.00 88.44 95 VAL A CA 1
ATOM 692 C C . VAL A 1 95 ? 2.344 -1.025 -17.835 1.00 88.44 95 VAL A C 1
ATOM 694 O O . VAL A 1 95 ? 2.701 0.139 -17.650 1.00 88.44 95 VAL A O 1
ATOM 697 N N . ARG A 1 96 ? 2.775 -1.730 -18.889 1.00 87.94 96 ARG A N 1
ATOM 698 C CA . ARG A 1 96 ? 3.697 -1.198 -19.897 1.00 87.94 96 ARG A CA 1
ATOM 699 C C . ARG A 1 96 ? 2.991 -0.198 -20.814 1.00 87.94 96 ARG A C 1
ATOM 701 O O . ARG A 1 96 ? 1.825 -0.370 -21.170 1.00 87.94 96 ARG A O 1
ATOM 708 N N . SER A 1 97 ? 3.725 0.827 -21.255 1.00 90.44 97 SER A N 1
ATOM 709 C CA . SER A 1 97 ? 3.232 1.740 -22.290 1.00 90.44 97 SER A CA 1
ATOM 710 C C . SER A 1 97 ? 2.860 0.962 -23.552 1.00 90.44 97 SER A C 1
ATOM 712 O O . SER A 1 97 ? 3.649 0.162 -24.054 1.00 90.44 97 SER A O 1
ATOM 714 N N . LYS A 1 98 ? 1.656 1.219 -24.071 1.00 88.38 98 LYS A N 1
ATOM 715 C CA . LYS A 1 98 ? 1.157 0.596 -25.305 1.00 88.38 98 LYS A CA 1
ATOM 716 C C . LYS A 1 98 ? 1.741 1.234 -26.566 1.00 88.38 98 LYS A C 1
ATOM 718 O O . LYS A 1 98 ? 1.685 0.628 -27.626 1.00 88.38 98 LYS A O 1
ATOM 723 N N . THR A 1 99 ? 2.258 2.456 -26.455 1.00 93.62 99 THR A N 1
ATOM 724 C CA . THR A 1 99 ? 2.706 3.273 -27.595 1.00 93.62 99 THR A CA 1
ATOM 725 C C . THR A 1 99 ? 4.185 3.643 -27.533 1.00 93.62 99 THR A C 1
ATOM 727 O O . THR A 1 99 ? 4.748 4.048 -28.541 1.00 93.62 99 THR A O 1
ATOM 730 N N . ALA A 1 100 ? 4.821 3.509 -26.368 1.00 90.56 100 ALA A N 1
ATOM 731 C CA . ALA A 1 100 ? 6.209 3.902 -26.140 1.00 90.56 100 ALA A CA 1
ATOM 732 C C . ALA A 1 100 ? 6.937 2.866 -25.267 1.00 90.56 100 ALA A C 1
ATOM 734 O O . ALA A 1 100 ? 7.386 3.170 -24.162 1.00 90.56 100 ALA A O 1
ATOM 735 N N . SER A 1 101 ? 7.002 1.617 -25.733 1.00 88.38 101 SER A N 1
ATOM 736 C CA . SER A 1 101 ? 7.865 0.584 -25.147 1.00 88.38 101 SER A CA 1
ATOM 737 C C . SER A 1 101 ? 9.225 0.553 -25.849 1.00 88.38 101 SER A C 1
ATOM 739 O O . SER A 1 101 ? 9.291 0.737 -27.060 1.00 88.38 101 SER A O 1
ATOM 741 N N . SER A 1 102 ? 10.301 0.299 -25.099 1.00 88.69 102 SER A N 1
ATOM 742 C CA . SER A 1 102 ? 11.663 0.174 -25.633 1.00 88.69 102 SER A CA 1
ATOM 743 C C . SER A 1 102 ? 12.281 -1.143 -25.184 1.00 88.69 102 SER A C 1
ATOM 745 O O . SER A 1 102 ? 12.523 -1.338 -23.991 1.00 88.69 102 SER A O 1
ATOM 747 N N . ASP A 1 103 ? 12.562 -2.025 -26.141 1.00 86.75 103 ASP A N 1
ATOM 748 C CA . ASP A 1 103 ? 13.219 -3.309 -25.874 1.00 86.75 103 ASP A CA 1
ATOM 749 C C . ASP A 1 103 ? 14.644 -3.104 -25.350 1.00 86.75 103 ASP A C 1
ATOM 751 O O . ASP A 1 103 ? 15.098 -3.844 -24.482 1.00 86.75 103 ASP A O 1
ATOM 755 N N . TRP A 1 104 ? 15.318 -2.035 -25.788 1.00 88.69 104 TRP A N 1
ATOM 756 C CA . TRP A 1 104 ? 16.635 -1.659 -25.272 1.00 88.69 104 TRP A CA 1
ATOM 757 C C . TRP A 1 104 ? 16.588 -1.273 -23.788 1.00 88.69 104 TRP A C 1
ATOM 759 O O . TRP A 1 104 ? 17.442 -1.696 -23.015 1.00 88.69 104 TRP A O 1
ATOM 769 N N . ALA A 1 105 ? 15.576 -0.502 -23.371 1.00 85.75 105 ALA A N 1
ATOM 770 C CA . ALA A 1 105 ? 15.420 -0.113 -21.968 1.00 85.75 105 ALA A CA 1
ATOM 771 C C . ALA A 1 105 ? 15.008 -1.297 -21.076 1.00 85.75 105 ALA A C 1
ATOM 773 O O . ALA A 1 105 ? 15.360 -1.330 -19.899 1.00 85.75 105 ALA A O 1
ATOM 774 N N . LEU A 1 106 ? 14.256 -2.257 -21.625 1.00 84.88 106 LEU A N 1
ATOM 775 C CA . LEU A 1 106 ? 13.855 -3.468 -20.909 1.00 84.88 106 LEU A CA 1
ATOM 776 C C . LEU A 1 106 ? 15.022 -4.449 -20.760 1.00 84.88 106 LEU A C 1
ATOM 778 O O . LEU A 1 106 ? 15.192 -5.004 -19.671 1.00 84.88 106 LEU A O 1
ATOM 782 N N . SER A 1 107 ? 15.834 -4.618 -21.810 1.00 87.88 107 SER A N 1
ATOM 783 C CA . SER A 1 107 ? 16.990 -5.520 -21.837 1.00 87.88 107 SER A CA 1
ATOM 784 C C . SER A 1 107 ? 16.636 -6.893 -21.226 1.00 87.88 107 SER A C 1
ATOM 786 O O . SER A 1 107 ? 15.582 -7.455 -21.518 1.00 87.88 107 SER A O 1
ATOM 788 N N . ASP A 1 108 ? 17.468 -7.409 -20.326 1.00 86.69 108 ASP A N 1
ATOM 789 C CA . ASP A 1 108 ? 17.294 -8.669 -19.599 1.00 86.69 108 ASP A CA 1
ATOM 790 C C . ASP A 1 108 ? 16.552 -8.527 -18.251 1.00 86.69 108 ASP A C 1
ATOM 792 O O . ASP A 1 108 ? 16.499 -9.468 -17.454 1.00 86.69 108 ASP A O 1
ATOM 796 N N . THR A 1 109 ? 15.945 -7.365 -17.970 1.00 82.94 109 THR A N 1
ATOM 797 C CA . THR A 1 109 ? 15.297 -7.079 -16.673 1.00 82.94 109 THR A CA 1
ATOM 798 C C . THR A 1 109 ? 14.228 -8.113 -16.336 1.00 82.94 109 THR A C 1
ATOM 800 O O . THR A 1 109 ? 14.133 -8.579 -15.201 1.00 82.94 109 THR A O 1
ATOM 803 N N . GLN A 1 110 ? 13.421 -8.499 -17.325 1.00 77.62 110 GLN A N 1
ATOM 804 C CA . GLN A 1 110 ? 12.334 -9.449 -17.119 1.00 77.62 110 GLN A CA 1
ATOM 805 C C . GLN A 1 110 ? 12.856 -10.844 -16.753 1.00 77.62 110 GLN A C 1
ATOM 807 O O . GLN A 1 110 ? 12.277 -11.502 -15.893 1.00 77.62 110 GLN A O 1
ATOM 812 N N . GLU A 1 111 ? 13.953 -11.287 -17.365 1.00 81.38 111 GLU A N 1
ATOM 813 C CA . GLU A 1 111 ? 14.571 -12.583 -17.077 1.00 81.38 111 GLU A CA 1
ATOM 814 C C . GLU A 1 111 ? 15.171 -12.598 -15.671 1.00 81.38 111 GLU A C 1
ATOM 816 O O . GLU A 1 111 ? 14.878 -13.502 -14.888 1.00 81.38 111 GLU A O 1
ATOM 821 N N . LYS A 1 112 ? 15.912 -11.542 -15.313 1.00 80.44 112 LYS A N 1
ATOM 822 C CA . LYS A 1 112 ? 16.513 -11.376 -13.983 1.00 80.44 112 LYS A CA 1
ATOM 823 C C . LYS A 1 112 ? 15.479 -11.398 -12.864 1.00 80.44 112 LYS A C 1
ATOM 825 O O . LYS A 1 112 ? 15.692 -12.049 -11.844 1.00 80.44 112 LYS A O 1
ATOM 830 N N . VAL A 1 113 ? 14.350 -10.710 -13.042 1.00 74.44 113 VAL A N 1
ATOM 831 C CA . VAL A 1 113 ? 13.310 -10.667 -12.005 1.00 74.44 113 VAL A CA 1
ATOM 832 C C . VAL A 1 113 ? 12.625 -12.021 -11.826 1.00 74.44 113 VAL A C 1
ATOM 834 O O . VAL A 1 113 ? 12.291 -12.383 -10.703 1.00 74.44 113 VAL A O 1
ATOM 837 N N . LEU A 1 114 ? 12.433 -12.785 -12.900 1.00 71.25 114 LEU A N 1
ATOM 838 C CA . LEU A 1 114 ? 11.806 -14.105 -12.814 1.00 71.25 114 LEU A CA 1
ATOM 839 C C . LEU A 1 114 ? 12.751 -15.168 -12.254 1.00 71.25 114 LEU A C 1
ATOM 841 O O . LEU A 1 114 ? 12.300 -16.045 -11.527 1.00 71.25 114 LEU A O 1
ATOM 845 N N . GLN A 1 115 ? 14.049 -15.080 -12.553 1.00 70.62 115 GLN A N 1
ATOM 846 C CA . GLN A 1 115 ? 15.060 -15.960 -11.960 1.00 70.62 115 GLN A CA 1
ATOM 847 C C . GLN A 1 115 ? 15.239 -15.707 -10.458 1.00 70.62 115 GLN A C 1
ATOM 849 O O . GLN A 1 115 ? 15.454 -16.653 -9.716 1.00 70.62 115 GLN A O 1
ATOM 854 N N . ALA A 1 116 ? 15.097 -14.460 -9.995 1.00 62.44 116 ALA A N 1
ATOM 855 C CA . ALA A 1 116 ? 15.182 -14.106 -8.574 1.00 62.44 116 ALA A CA 1
ATOM 856 C C . ALA A 1 116 ? 13.950 -14.521 -7.738 1.00 62.44 116 ALA A C 1
ATOM 858 O O . ALA A 1 116 ? 13.926 -14.291 -6.530 1.00 62.44 116 ALA A O 1
ATOM 859 N N . GLN A 1 117 ? 12.907 -15.066 -8.375 1.00 57.44 117 GLN A N 1
ATOM 860 C CA . GLN A 1 117 ? 11.688 -15.563 -7.724 1.00 57.44 117 GLN A CA 1
ATOM 861 C C . GLN A 1 117 ? 11.659 -17.100 -7.585 1.00 57.44 117 GLN A C 1
ATOM 863 O O . GLN A 1 117 ? 10.687 -17.623 -7.037 1.00 57.44 117 GLN A O 1
ATOM 868 N N . LEU A 1 118 ? 12.691 -17.798 -8.084 1.00 49.09 118 LEU A N 1
ATOM 869 C CA . LEU A 1 118 ? 12.960 -19.230 -7.878 1.00 49.09 118 LEU A CA 1
ATOM 870 C C . LEU A 1 118 ? 13.931 -19.425 -6.707 1.00 49.09 118 LEU A C 1
ATOM 872 O O . LEU A 1 118 ? 13.763 -20.437 -5.993 1.00 49.09 118 LEU A O 1
#

Foldseek 3Di:
DVVPDCPQPCVQVVQVVLVVCQQQQLLQVDHDPQAAKDWDWDDHPPGDIDIDIDGDPVSGGHDHDDQQRCCVVVVNRGRVNVDDDADDPVRVVVPDDPPDDDCVVCPCVNVVSVVVRD